Protein AF-A0A380QBI9-F1 (afdb_monomer_lite)

Structure (mmCIF, N/CA/C/O backbone):
data_AF-A0A380QBI9-F1
#
_entry.id   AF-A0A380QBI9-F1
#
loop_
_atom_site.group_PDB
_atom_site.id
_atom_site.type_symbol
_atom_site.label_atom_id
_atom_site.label_alt_id
_atom_site.label_comp_id
_atom_site.label_asym_id
_atom_site.label_entity_id
_atom_site.label_seq_id
_atom_site.pdbx_PDB_ins_code
_atom_site.Cartn_x
_atom_site.Cartn_y
_atom_site.Cartn_z
_atom_site.occupancy
_atom_site.B_iso_or_equiv
_atom_site.auth_seq_id
_atom_site.auth_comp_id
_atom_site.auth_asym_id
_atom_site.auth_atom_id
_atom_site.pdbx_PDB_model_num
ATOM 1 N N . MET A 1 1 ? -0.091 -11.722 4.495 1.00 62.38 1 MET A N 1
ATOM 2 C CA . MET A 1 1 ? -0.578 -10.397 4.959 1.00 62.38 1 MET A CA 1
ATOM 3 C C . MET A 1 1 ? -1.636 -9.915 3.973 1.00 62.38 1 MET A C 1
ATOM 5 O O . MET A 1 1 ? -1.268 -9.680 2.832 1.00 62.38 1 MET A O 1
ATOM 9 N N . ARG A 1 2 ? -2.915 -9.776 4.365 1.00 78.88 2 ARG A N 1
ATOM 10 C CA . ARG A 1 2 ? -4.021 -9.484 3.416 1.00 78.88 2 ARG A CA 1
ATOM 11 C C . ARG A 1 2 ? -3.832 -8.197 2.597 1.00 78.88 2 ARG A C 1
ATOM 13 O O . ARG A 1 2 ? -4.206 -8.157 1.437 1.00 78.88 2 ARG A O 1
ATOM 20 N N . VAL A 1 3 ? -3.196 -7.176 3.178 1.00 86.12 3 VAL A N 1
ATOM 21 C CA . VAL A 1 3 ? -2.902 -5.895 2.502 1.00 86.12 3 VAL A CA 1
ATOM 22 C C . VAL A 1 3 ? -2.016 -6.078 1.263 1.00 86.12 3 VAL A C 1
ATOM 24 O O . VAL A 1 3 ? -2.226 -5.391 0.270 1.00 86.12 3 VAL A O 1
ATOM 27 N N . PHE A 1 4 ? -1.041 -6.993 1.319 1.00 84.94 4 PHE A N 1
ATOM 28 C CA . PHE A 1 4 ? -0.125 -7.261 0.207 1.00 84.94 4 PHE A CA 1
ATOM 29 C C . PHE A 1 4 ? -0.875 -7.868 -0.970 1.00 84.94 4 PHE A C 1
ATOM 31 O O . PHE A 1 4 ? -0.854 -7.331 -2.067 1.00 84.94 4 PHE A O 1
ATOM 38 N N . GLU A 1 5 ? -1.602 -8.943 -0.705 1.00 87.06 5 GLU A N 1
ATOM 39 C CA . GLU A 1 5 ? -2.356 -9.677 -1.715 1.00 87.06 5 GLU A CA 1
ATOM 40 C C . GLU A 1 5 ? -3.410 -8.794 -2.390 1.00 87.06 5 GLU A C 1
ATOM 42 O O . GLU A 1 5 ? -3.466 -8.737 -3.610 1.00 87.06 5 GLU A O 1
ATOM 47 N N . MET A 1 6 ? -4.156 -8.003 -1.611 1.00 89.62 6 MET A N 1
ATOM 48 C CA . MET A 1 6 ? -5.097 -7.032 -2.172 1.00 89.62 6 MET A CA 1
ATOM 49 C C . MET A 1 6 ? -4.381 -6.025 -3.080 1.00 89.62 6 MET A C 1
ATOM 51 O O . MET A 1 6 ? -4.735 -5.909 -4.247 1.00 89.62 6 MET A O 1
ATOM 55 N N . ALA A 1 7 ? -3.324 -5.367 -2.589 1.00 87.62 7 ALA A N 1
ATOM 56 C CA . ALA A 1 7 ? -2.626 -4.334 -3.353 1.00 87.62 7 ALA A CA 1
ATOM 57 C C . ALA A 1 7 ? -1.962 -4.857 -4.643 1.00 87.62 7 ALA A C 1
ATOM 59 O O . ALA A 1 7 ? -1.891 -4.113 -5.623 1.00 87.62 7 ALA A O 1
ATOM 60 N N . PHE A 1 8 ? -1.480 -6.107 -4.645 1.00 83.06 8 PHE A N 1
ATOM 61 C CA . PHE A 1 8 ? -0.823 -6.747 -5.792 1.00 83.06 8 PHE A CA 1
ATOM 62 C C . PHE A 1 8 ? -1.788 -7.414 -6.778 1.00 83.06 8 PHE A C 1
ATOM 64 O O . PHE A 1 8 ? -1.412 -7.615 -7.930 1.00 83.06 8 PHE A O 1
ATOM 71 N N . ASN A 1 9 ? -3.046 -7.651 -6.397 1.00 87.19 9 ASN A N 1
ATOM 72 C CA . ASN A 1 9 ? -4.097 -8.160 -7.288 1.00 87.19 9 ASN A CA 1
ATOM 73 C C . ASN A 1 9 ? -4.701 -7.059 -8.191 1.00 87.19 9 ASN A C 1
ATOM 75 O O . ASN A 1 9 ? -5.893 -7.062 -8.484 1.00 87.19 9 ASN A O 1
ATOM 79 N N . GLY A 1 10 ? -3.890 -6.081 -8.611 1.00 82.75 10 GLY A N 1
ATOM 80 C CA . GLY A 1 10 ? -4.294 -4.999 -9.518 1.00 82.75 10 GLY A CA 1
ATOM 81 C C . GLY A 1 10 ? -5.085 -3.848 -8.882 1.00 82.75 10 GLY A C 1
ATOM 82 O O . GLY A 1 10 ? -5.394 -2.883 -9.576 1.00 82.75 10 GLY A O 1
ATOM 83 N N . SER A 1 11 ? -5.387 -3.895 -7.579 1.00 88.94 11 SER A N 1
ATOM 84 C CA . SER A 1 11 ? -6.182 -2.853 -6.905 1.00 88.94 11 SER A CA 1
ATOM 85 C C . SER A 1 11 ? -5.349 -1.674 -6.371 1.00 88.94 11 SER A C 1
ATOM 87 O O . SER A 1 11 ? -5.873 -0.586 -6.098 1.00 88.94 11 SER A O 1
ATOM 89 N N . GLY A 1 12 ? -4.028 -1.855 -6.263 1.00 90.00 12 GLY A N 1
ATOM 90 C CA . GLY A 1 12 ? -3.104 -0.843 -5.759 1.00 90.00 12 GLY A CA 1
ATOM 91 C C . GLY A 1 12 ? -3.330 -0.510 -4.279 1.00 90.00 12 GLY A C 1
ATOM 92 O O . GLY A 1 12 ? -4.076 -1.168 -3.568 1.00 90.00 12 GLY A O 1
ATOM 93 N N . VAL A 1 13 ? -2.678 0.537 -3.764 1.00 93.38 13 VAL A N 1
ATOM 94 C CA . VAL A 1 13 ? -2.697 0.854 -2.315 1.00 93.38 13 VAL A CA 1
ATOM 95 C C . VAL A 1 13 ? -3.995 1.502 -1.813 1.00 93.38 13 VAL A C 1
ATOM 97 O O . VAL A 1 13 ? -4.234 1.554 -0.606 1.00 93.38 13 VAL A O 1
ATOM 100 N N . ARG A 1 14 ? -4.825 2.035 -2.719 1.00 93.94 14 ARG A N 1
ATOM 101 C CA . ARG A 1 14 ? -6.039 2.799 -2.373 1.00 93.94 14 ARG A CA 1
ATOM 102 C C . ARG A 1 14 ? -7.197 1.894 -1.962 1.00 93.94 14 ARG A C 1
ATOM 104 O O . ARG A 1 14 ? -7.948 2.234 -1.052 1.00 93.94 14 ARG A O 1
ATOM 111 N N . ASP A 1 15 ? -7.322 0.754 -2.623 1.00 93.00 15 ASP A N 1
ATOM 112 C CA . ASP A 1 15 ? -8.345 -0.250 -2.351 1.00 93.00 15 ASP A CA 1
ATOM 113 C C . ASP A 1 15 ? -8.237 -0.864 -0.938 1.00 93.00 15 ASP A C 1
ATOM 115 O O . ASP A 1 15 ? -9.185 -0.716 -0.163 1.00 93.00 15 ASP A O 1
ATOM 119 N N . PRO A 1 16 ? -7.087 -1.413 -0.494 1.00 92.50 16 PRO A N 1
ATOM 120 C CA . PRO A 1 16 ? -6.949 -1.930 0.864 1.00 92.50 16 PRO A CA 1
ATOM 121 C C . PRO A 1 16 ? -7.083 -0.827 1.922 1.00 92.50 16 PRO A C 1
ATOM 123 O O . PRO A 1 16 ? -7.578 -1.102 3.011 1.00 92.50 16 PRO A O 1
ATOM 126 N N . ALA A 1 17 ? -6.715 0.425 1.618 1.00 94.94 17 ALA A N 1
ATOM 127 C CA . ALA A 1 17 ? -6.954 1.552 2.522 1.00 94.94 17 ALA A CA 1
ATOM 128 C C . ALA A 1 17 ? -8.458 1.791 2.753 1.00 94.94 17 ALA A C 1
ATOM 130 O O . ALA A 1 17 ? -8.892 1.971 3.892 1.00 94.94 17 ALA A O 1
ATOM 131 N N . ARG A 1 18 ? -9.268 1.731 1.684 1.00 94.62 18 ARG A N 1
ATOM 132 C CA . ARG A 1 18 ? -10.730 1.876 1.750 1.00 94.62 18 ARG A CA 1
ATOM 133 C C . ARG A 1 18 ? -11.390 0.683 2.442 1.00 94.62 18 ARG A C 1
ATOM 135 O O . ARG A 1 18 ? -12.189 0.885 3.352 1.00 94.62 18 ARG A O 1
ATOM 142 N N . VAL A 1 19 ? -11.064 -0.540 2.023 1.00 93.06 19 VAL A N 1
ATOM 143 C CA . VAL A 1 19 ? -11.704 -1.771 2.517 1.00 93.06 19 VAL A CA 1
ATOM 144 C C . VAL A 1 19 ? -11.383 -2.014 3.991 1.00 93.06 19 VAL A C 1
ATOM 146 O O . VAL A 1 19 ? -12.267 -2.371 4.766 1.00 93.06 19 VAL A O 1
ATOM 149 N N . LEU A 1 20 ? -10.134 -1.781 4.397 1.00 91.38 20 LEU A N 1
ATOM 150 C CA . LEU A 1 20 ? -9.680 -2.032 5.766 1.00 91.38 20 LEU A CA 1
ATOM 151 C C . LEU A 1 20 ? -9.796 -0.798 6.671 1.00 91.38 20 LEU A C 1
ATOM 153 O O . LEU A 1 20 ? -9.480 -0.891 7.853 1.00 91.38 20 LEU A O 1
ATOM 157 N N . LYS A 1 21 ? -10.253 0.345 6.134 1.00 93.00 21 LYS A N 1
ATOM 158 C CA . LYS A 1 21 ? -10.406 1.624 6.850 1.00 93.00 21 LYS A CA 1
ATOM 159 C C . LYS A 1 21 ? -9.123 2.070 7.567 1.00 93.00 21 LYS A C 1
ATOM 161 O O . LYS A 1 21 ? -9.167 2.603 8.673 1.00 93.00 21 LYS A O 1
ATOM 166 N N . ILE A 1 22 ? -7.975 1.855 6.929 1.00 92.50 22 ILE A N 1
ATOM 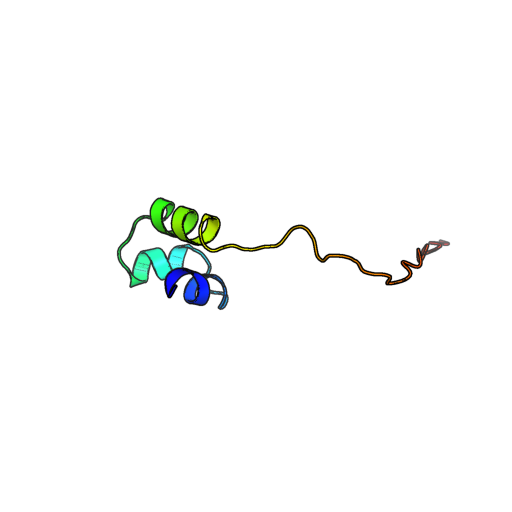167 C CA . ILE A 1 22 ? -6.658 2.258 7.436 1.00 92.50 22 ILE A CA 1
ATOM 168 C C . ILE A 1 22 ? -6.045 3.337 6.547 1.00 92.50 22 ILE A C 1
ATOM 170 O O . ILE A 1 22 ? -6.290 3.391 5.343 1.00 92.50 22 ILE A O 1
ATOM 174 N N . GLY A 1 23 ? -5.205 4.189 7.135 1.00 94.38 23 GLY A N 1
ATOM 175 C CA . GLY A 1 23 ? -4.485 5.211 6.381 1.00 94.38 23 GLY A CA 1
ATOM 176 C C . GLY A 1 23 ? -3.552 4.609 5.325 1.00 94.38 23 GLY A C 1
ATOM 177 O O . GLY A 1 23 ? -2.904 3.585 5.558 1.00 94.38 23 GLY A O 1
ATOM 178 N N . ILE A 1 24 ? -3.420 5.288 4.182 1.00 94.38 24 ILE A N 1
ATOM 179 C CA . ILE A 1 24 ? -2.507 4.898 3.091 1.00 94.38 24 ILE A CA 1
ATOM 180 C C . ILE A 1 24 ? -1.064 4.722 3.583 1.00 94.38 24 ILE A C 1
ATOM 182 O O . ILE A 1 24 ? -0.377 3.798 3.154 1.00 94.38 24 ILE A O 1
ATOM 186 N N . SER A 1 25 ? -0.612 5.538 4.538 1.00 95.00 25 SER A N 1
ATOM 187 C CA . SER A 1 25 ? 0.723 5.414 5.139 1.00 95.00 25 SER A CA 1
ATOM 188 C C . SER A 1 25 ? 0.936 4.061 5.824 1.00 95.00 25 SER A C 1
ATOM 190 O O . SER A 1 25 ? 2.022 3.490 5.742 1.00 95.00 25 SER A O 1
ATOM 192 N N . THR A 1 26 ? -0.107 3.513 6.452 1.00 93.19 26 THR A N 1
ATOM 193 C CA . THR A 1 26 ? -0.082 2.181 7.070 1.00 93.19 26 THR A CA 1
ATOM 194 C C . THR A 1 26 ? -0.021 1.092 6.008 1.00 93.19 26 THR A C 1
ATOM 196 O O . THR A 1 26 ? 0.764 0.160 6.153 1.00 93.19 26 THR A O 1
ATOM 199 N N . VAL A 1 27 ? -0.777 1.236 4.913 1.00 92.06 27 VAL A N 1
ATOM 200 C CA . VAL A 1 27 ? -0.718 0.320 3.760 1.00 92.06 27 VAL A CA 1
ATOM 201 C C . VAL A 1 27 ? 0.688 0.294 3.168 1.00 92.06 27 VAL A C 1
ATOM 203 O O . VAL A 1 27 ? 1.297 -0.768 3.093 1.00 92.06 27 VAL A O 1
ATOM 206 N N . ILE A 1 28 ? 1.253 1.454 2.826 1.00 92.75 28 ILE A N 1
ATOM 207 C CA . ILE A 1 28 ? 2.604 1.560 2.255 1.00 92.75 28 ILE A CA 1
ATOM 208 C C . ILE A 1 28 ? 3.642 0.975 3.216 1.00 92.75 28 ILE A C 1
ATOM 210 O O . ILE A 1 28 ? 4.528 0.233 2.797 1.00 92.75 28 ILE A O 1
ATOM 214 N N . ARG A 1 29 ? 3.537 1.266 4.517 1.00 91.12 29 ARG A N 1
ATOM 215 C CA . ARG A 1 29 ? 4.455 0.719 5.521 1.00 91.12 29 ARG A CA 1
ATOM 216 C C . ARG A 1 29 ? 4.337 -0.798 5.613 1.00 91.12 29 ARG A C 1
ATOM 218 O O . ARG A 1 29 ? 5.361 -1.469 5.681 1.00 91.12 29 ARG A O 1
ATOM 225 N N . ALA A 1 30 ? 3.125 -1.340 5.582 1.00 89.06 30 ALA A N 1
ATOM 226 C CA . ALA A 1 30 ? 2.895 -2.777 5.579 1.00 89.06 30 ALA A CA 1
ATOM 227 C C . ALA A 1 30 ? 3.499 -3.432 4.323 1.00 89.06 30 ALA A C 1
ATOM 229 O O . ALA A 1 30 ? 4.180 -4.444 4.442 1.00 89.06 30 ALA A O 1
ATOM 230 N N . LEU A 1 31 ? 3.348 -2.810 3.149 1.00 88.44 31 LEU A N 1
ATOM 231 C CA . LEU A 1 31 ? 3.931 -3.283 1.887 1.00 88.44 31 LEU A CA 1
ATOM 232 C C . LEU A 1 31 ? 5.466 -3.227 1.876 1.00 88.44 31 LEU A C 1
ATOM 234 O O . LEU A 1 31 ? 6.115 -4.17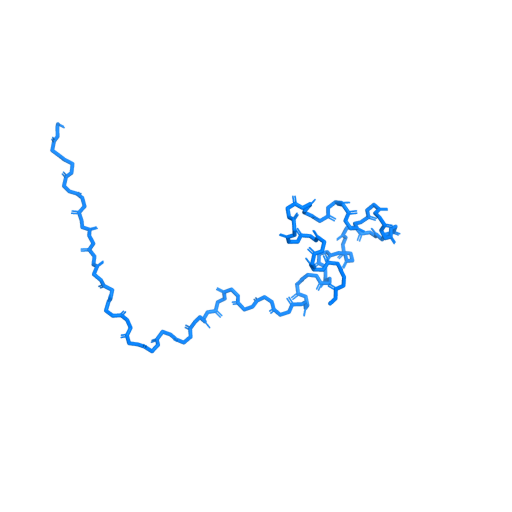9 1.460 1.00 88.44 31 LEU A O 1
ATOM 238 N N . LYS A 1 32 ? 6.066 -2.148 2.391 1.00 85.75 32 LYS A N 1
ATOM 239 C CA . LYS A 1 32 ? 7.529 -2.029 2.525 1.00 85.75 32 LYS A CA 1
ATOM 240 C C . LYS A 1 32 ? 8.113 -3.057 3.498 1.00 85.75 32 LYS A C 1
ATOM 242 O O . LYS A 1 32 ? 9.238 -3.501 3.304 1.00 85.75 32 LYS A O 1
ATOM 247 N N . ASN A 1 33 ? 7.368 -3.417 4.546 1.00 84.06 33 ASN A N 1
ATOM 248 C CA . ASN A 1 33 ? 7.785 -4.430 5.520 1.00 84.06 33 ASN A CA 1
ATOM 249 C C . ASN A 1 33 ? 7.465 -5.863 5.067 1.00 84.06 33 ASN A C 1
ATOM 251 O O . ASN A 1 33 ? 8.120 -6.804 5.515 1.00 84.06 33 ASN A O 1
ATOM 255 N N . SER A 1 34 ? 6.506 -6.062 4.157 1.00 79.88 34 SER A N 1
ATOM 256 C CA . SER A 1 34 ? 6.307 -7.352 3.500 1.00 79.88 34 SER A CA 1
ATOM 257 C C . SER A 1 34 ? 7.380 -7.532 2.437 1.00 79.88 34 SER A C 1
ATOM 259 O O . SER A 1 34 ? 7.207 -7.125 1.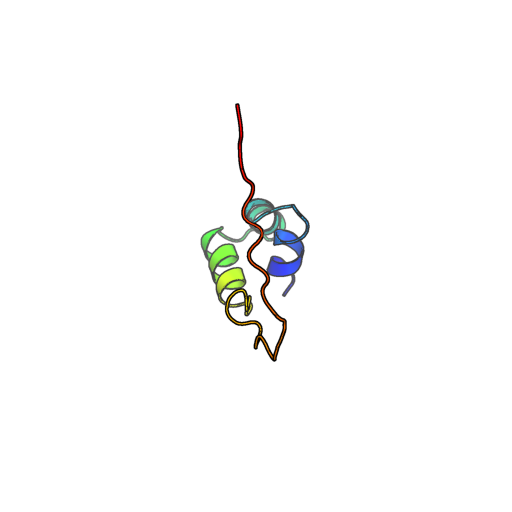297 1.00 79.88 34 SER A O 1
ATOM 261 N N . ARG A 1 35 ? 8.514 -8.084 2.869 1.00 66.62 35 ARG A N 1
ATOM 262 C CA . ARG A 1 35 ? 9.707 -8.525 2.131 1.00 66.62 35 ARG A CA 1
ATOM 263 C C . ARG A 1 35 ? 9.512 -8.747 0.616 1.00 66.62 35 ARG A C 1
ATOM 265 O O . ARG A 1 35 ? 9.552 -9.876 0.139 1.00 66.62 35 ARG A O 1
ATOM 272 N N . MET A 1 36 ? 9.375 -7.674 -0.158 1.00 61.75 36 MET A N 1
ATOM 273 C CA . MET A 1 36 ? 9.496 -7.713 -1.607 1.00 61.75 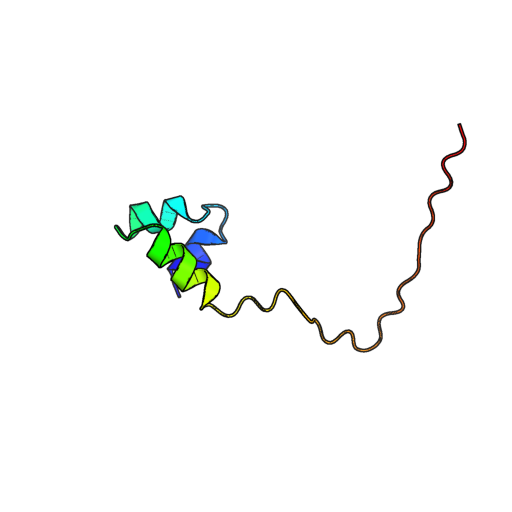36 MET A CA 1
ATOM 274 C C . MET A 1 36 ? 10.981 -7.725 -1.933 1.00 61.75 36 MET A C 1
ATOM 276 O O . MET A 1 36 ? 11.627 -6.682 -2.004 1.00 61.75 36 MET A O 1
ATOM 280 N N . ARG A 1 37 ? 11.550 -8.922 -2.089 1.00 59.12 37 ARG A N 1
ATOM 281 C CA . ARG A 1 37 ? 12.888 -9.095 -2.668 1.00 59.12 37 ARG A CA 1
ATOM 282 C C . ARG A 1 37 ? 12.826 -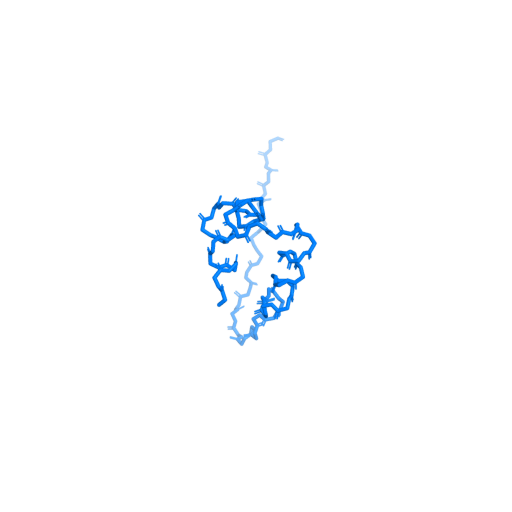8.791 -4.168 1.00 59.12 37 ARG A C 1
ATOM 284 O O . ARG A 1 37 ? 12.856 -9.704 -4.979 1.00 59.12 37 ARG A O 1
ATOM 291 N N . ILE A 1 38 ? 12.700 -7.515 -4.528 1.00 61.56 38 ILE A N 1
ATOM 292 C CA . ILE A 1 38 ? 12.804 -7.069 -5.928 1.00 61.56 38 ILE A CA 1
ATOM 293 C C . ILE A 1 38 ? 14.281 -6.895 -6.331 1.00 61.56 38 ILE A C 1
ATOM 295 O O . ILE A 1 38 ? 14.600 -6.881 -7.513 1.00 61.56 38 ILE A O 1
ATOM 299 N N . THR A 1 39 ? 15.219 -6.860 -5.377 1.00 61.94 39 THR A N 1
ATOM 300 C CA . THR A 1 39 ? 16.659 -6.823 -5.673 1.00 61.94 39 THR A CA 1
ATOM 301 C C . THR A 1 39 ? 17.355 -8.106 -5.220 1.00 61.94 39 THR A C 1
ATOM 303 O O . THR A 1 39 ? 17.236 -8.514 -4.065 1.00 61.94 39 THR A O 1
ATOM 306 N N . SER A 1 40 ? 18.110 -8.678 -6.154 1.00 56.25 40 SER A N 1
ATOM 307 C CA . SER A 1 40 ? 18.852 -9.941 -6.124 1.00 56.25 40 SER A CA 1
ATOM 308 C C . SER A 1 40 ? 18.001 -11.219 -6.181 1.00 56.25 40 SER A C 1
ATOM 310 O O . SER A 1 40 ? 17.786 -11.950 -5.205 1.00 56.25 40 SER A O 1
ATOM 312 N N . SER A 1 41 ? 17.623 -11.570 -7.412 1.00 53.88 41 SER A N 1
ATOM 313 C CA . SER A 1 41 ? 17.893 -12.942 -7.845 1.00 53.88 41 SER A CA 1
ATOM 314 C C . SER A 1 41 ? 19.385 -13.208 -7.603 1.00 53.88 41 SER A C 1
ATOM 316 O O . SER A 1 41 ? 20.202 -12.412 -8.072 1.00 53.88 41 SER A O 1
ATOM 318 N N . PRO A 1 42 ? 19.791 -14.261 -6.872 1.00 60.12 42 PRO A N 1
ATOM 319 C CA . PRO A 1 42 ? 21.134 -14.781 -7.053 1.00 60.12 42 PRO A CA 1
ATOM 320 C C . PRO A 1 42 ? 21.168 -15.291 -8.492 1.00 60.12 42 PRO A C 1
ATOM 322 O O . PRO A 1 42 ? 20.603 -16.340 -8.795 1.00 60.12 42 PRO A O 1
ATOM 325 N N . VAL A 1 43 ? 21.721 -14.492 -9.404 1.00 57.34 43 VAL A N 1
ATOM 326 C CA . VAL A 1 43 ? 21.924 -14.903 -10.792 1.00 57.34 43 VAL A CA 1
ATOM 327 C C . VAL A 1 43 ? 23.059 -15.917 -10.768 1.00 57.34 43 VAL A C 1
ATOM 329 O O . VAL A 1 43 ? 24.222 -15.596 -10.979 1.00 57.34 43 VAL A O 1
ATOM 332 N N . ALA A 1 44 ? 22.730 -17.150 -10.407 1.00 59.97 44 ALA A N 1
ATOM 333 C CA . ALA A 1 44 ? 23.599 -18.277 -10.641 1.00 59.97 44 ALA A CA 1
ATOM 334 C C . ALA A 1 44 ? 23.497 -18.599 -12.141 1.00 59.97 44 ALA A C 1
ATOM 336 O O . ALA A 1 44 ? 22.608 -19.331 -12.559 1.00 59.97 44 ALA A O 1
ATOM 337 N N . HIS A 1 45 ? 24.414 -18.027 -12.925 1.00 57.88 45 HIS A N 1
ATOM 338 C CA . HIS A 1 45 ? 24.866 -18.566 -14.216 1.00 57.88 45 HIS A CA 1
ATOM 339 C C . HIS A 1 45 ? 23.902 -18.541 -15.421 1.00 57.88 45 HIS A C 1
ATOM 341 O O . HIS A 1 45 ? 23.928 -19.471 -16.219 1.00 57.88 45 HIS A O 1
ATOM 347 N N . ALA A 1 46 ? 23.095 -17.497 -15.624 1.00 55.25 46 ALA A N 1
ATOM 348 C CA . ALA A 1 46 ? 22.414 -17.326 -16.914 1.00 55.25 46 ALA A CA 1
ATOM 349 C C . ALA A 1 46 ? 23.193 -16.341 -17.800 1.00 55.25 46 ALA A C 1
ATOM 351 O O . ALA A 1 46 ? 23.200 -15.142 -17.522 1.00 55.25 46 ALA A O 1
ATOM 352 N N . ASP A 1 47 ? 23.861 -16.876 -18.826 1.00 60.03 47 ASP A N 1
ATOM 353 C CA . ASP A 1 47 ? 24.463 -16.173 -19.964 1.00 60.03 47 ASP A CA 1
ATOM 354 C C . ASP A 1 47 ? 23.570 -15.022 -20.457 1.00 60.03 47 ASP A C 1
ATOM 356 O O . ASP A 1 47 ? 22.519 -15.233 -21.064 1.00 60.03 47 ASP A O 1
ATOM 360 N N . VAL A 1 48 ? 23.982 -13.784 -20.181 1.00 62.09 48 VAL A N 1
ATOM 361 C CA . VAL A 1 48 ? 23.320 -12.585 -20.702 1.00 62.09 48 VAL A CA 1
ATOM 362 C C . VAL A 1 48 ? 23.892 -12.303 -22.089 1.00 62.09 48 VAL A C 1
ATOM 364 O O . VAL A 1 48 ? 25.013 -11.811 -22.206 1.00 62.09 48 VAL A O 1
ATOM 367 N N . ALA A 1 49 ? 23.127 -12.592 -23.141 1.00 63.28 49 ALA A N 1
ATOM 368 C CA . ALA A 1 49 ? 23.438 -12.130 -24.491 1.00 63.28 49 ALA A CA 1
ATOM 369 C C . ALA A 1 49 ? 22.920 -10.692 -24.686 1.00 63.28 49 ALA A C 1
ATOM 371 O O . ALA A 1 49 ? 21.735 -10.420 -24.490 1.00 63.28 49 ALA A O 1
ATOM 372 N N . LEU A 1 50 ? 23.807 -9.769 -25.072 1.00 63.09 50 LEU A N 1
ATOM 373 C CA . LEU A 1 50 ? 23.440 -8.441 -25.573 1.00 63.09 50 LEU A CA 1
ATOM 374 C C . LEU A 1 50 ? 22.904 -8.597 -27.001 1.00 63.09 50 LEU A C 1
ATOM 376 O O . LEU A 1 50 ? 23.671 -8.909 -27.908 1.00 63.09 50 LEU A O 1
ATOM 380 N N . ILE A 1 51 ? 21.607 -8.369 -27.207 1.00 67.25 51 ILE A N 1
ATOM 381 C CA . ILE A 1 51 ? 21.069 -8.109 -28.546 1.00 67.25 51 ILE A CA 1
ATOM 382 C C . ILE A 1 51 ? 21.224 -6.610 -28.829 1.00 67.25 51 ILE A C 1
ATOM 384 O O . ILE A 1 51 ? 20.715 -5.777 -28.082 1.00 67.25 51 ILE A O 1
ATOM 388 N N . TYR A 1 52 ? 22.012 -6.268 -29.848 1.00 62.25 52 TYR A N 1
ATOM 389 C CA . TYR A 1 52 ? 22.115 -4.906 -30.369 1.00 62.25 52 TYR A CA 1
ATOM 390 C C . TYR A 1 52 ? 21.218 -4.841 -31.604 1.00 62.25 52 TYR A C 1
ATOM 392 O O . TYR A 1 52 ? 21.496 -5.520 -32.591 1.00 62.25 52 TYR A O 1
ATOM 400 N N . GLU A 1 53 ? 20.129 -4.082 -31.533 1.00 71.69 53 GLU A N 1
ATOM 401 C CA . GLU A 1 53 ? 19.310 -3.789 -32.710 1.00 71.69 53 GLU A CA 1
ATOM 402 C C . GLU A 1 53 ? 20.075 -2.754 -33.558 1.00 71.69 53 GLU A C 1
ATOM 404 O O . GLU A 1 53 ? 20.418 -1.675 -33.070 1.00 71.69 53 GLU A O 1
ATOM 409 N N . LEU A 1 54 ? 20.412 -3.103 -34.804 1.00 67.81 54 LEU A N 1
ATOM 410 C CA . LEU A 1 54 ? 20.917 -2.160 -35.806 1.00 67.81 54 LEU A CA 1
ATOM 411 C C . LEU A 1 54 ? 19.703 -1.505 -36.479 1.00 67.81 54 LEU A C 1
ATOM 413 O O . LEU A 1 54 ? 19.094 -2.106 -37.361 1.00 67.81 54 LEU A O 1
ATOM 417 N N . ASP A 1 55 ? 19.346 -0.289 -36.066 1.00 61.09 55 ASP A N 1
ATOM 418 C CA . ASP A 1 55 ? 18.422 0.555 -36.830 1.00 61.09 55 ASP A CA 1
ATOM 419 C C . ASP A 1 55 ? 19.156 1.101 -38.069 1.00 61.09 55 ASP A C 1
ATOM 421 O O . ASP A 1 55 ? 20.032 1.960 -37.960 1.00 61.09 55 ASP A O 1
ATOM 425 N N . GLU A 1 56 ? 18.811 0.589 -39.252 1.00 62.12 56 GLU A N 1
ATOM 426 C CA . GLU A 1 56 ? 19.254 1.114 -40.547 1.00 62.12 56 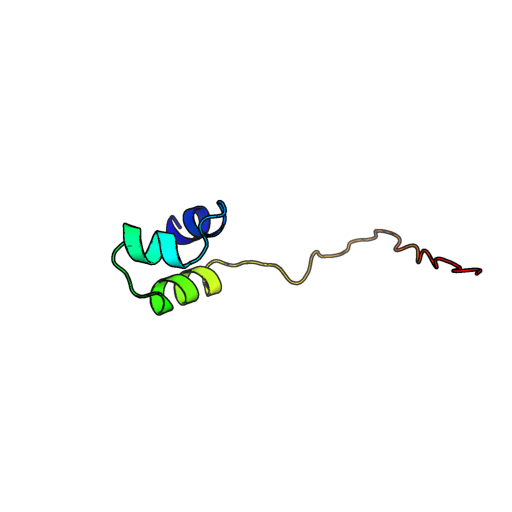GLU A CA 1
ATOM 427 C C . GLU A 1 56 ? 18.038 1.708 -41.278 1.00 62.12 56 GLU A C 1
ATOM 429 O O . GLU A 1 56 ? 17.292 0.957 -41.903 1.00 62.12 56 GLU A O 1
ATOM 434 N N . GLN A 1 57 ? 17.820 3.030 -41.173 1.00 50.56 57 GLN A N 1
ATOM 435 C CA . GLN A 1 57 ? 17.015 3.847 -42.106 1.00 50.56 57 GLN A CA 1
ATOM 436 C C . GLN A 1 57 ? 17.495 5.302 -42.144 1.00 50.56 57 GLN A C 1
ATOM 438 O O . GLN A 1 57 ? 17.644 5.909 -41.059 1.00 50.56 57 GLN A O 1
#

InterPro domains:
  IPR024431 Insertion element IS1 protein InsA, helix-turn-helix domain [PF12759] (3-35)

pLDDT: mean 77.61, std 14.81, range [50.56, 95.0]

Sequence (57 aa):
MRVFEMAFNGSGVRDPARVLKIGISTVIRALKNSRMRITSSPVAHADVALIYELDEQ

Radius of gyration: 18.8 Å; chains: 1; bounding box: 37×24×50 Å

Foldseek 3Di:
DVLQVCCVVPNHLVVCCVVVVHDSVVSVVVNVVPDPPPDDPPPPDDDDDDDDDDDDD

Secondary structure (DSSP, 8-state):
-HHHHHIIIIITTHHHHHHHT--HHHHHHHHHHS----S-----S------------

Organism: Yersinia pseudotuberculosis (NCBI:txid633)